Protein AF-A0A3B8UNB1-F1 (afdb_monomer)

Nearest PDB structures (foldseek):
  8blt-assembly1_A  TM=9.646E-01  e=4.617E-10  Ligilactobacillus salivarius
  5hke-assembly1_A  TM=9.482E-01  e=3.382E-10  Ligilactobacillus salivarius
  6a8q-assembly1_C  TM=9.470E-01  e=9.747E-10  Enterococcus faecalis T2
  8vrx-assembly1_B  TM=9.598E-01  e=1.416E-09  Arthrobacter citreus
  8blt-assembly1_B  TM=9.511E-01  e=1.104E-09  Ligilactobacillus salivarius

Radius of gyration: 13.01 Å; Cα contacts (8 Å, |Δi|>4): 163; chains: 1; bounding box: 34×30×30 Å

Solvent-accessible surface area (backbone atoms only — not comparable to full-atom values): 5590 Å² total; per-res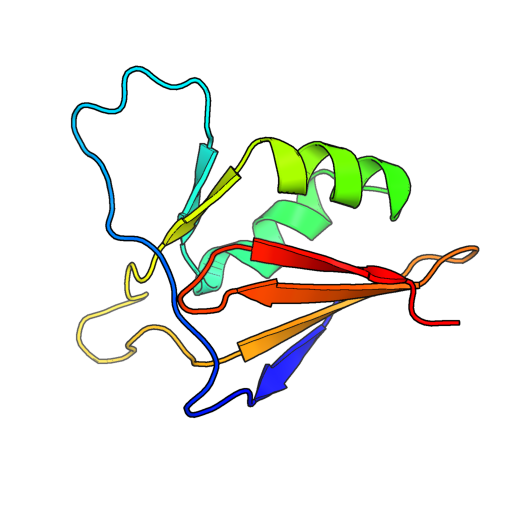idue (Å²): 108,51,76,44,86,28,76,95,53,41,36,58,42,76,87,67,91,85,59,90,62,92,55,45,79,36,36,57,84,45,46,64,62,58,48,66,74,76,35,91,43,50,68,52,43,54,60,52,58,78,42,45,42,54,19,54,54,46,88,41,97,92,41,65,53,78,44,40,32,34,44,41,56,52,98,87,49,37,33,37,40,41,34,29,90,92,43,79,45,80,41,83,51,133

Foldseek 3Di:
DDKDADPPFADFDADDPPDPAQAAEAELVCLVVVCVVPDPAPVVVVVNQVRYGYHQDAPDPVGGRGRTKDWDHDPPFIWTWGQGPVGIDIGTDD

pLDDT: mean 96.49, std 3.88, range [79.5, 98.81]

Sequence (94 aa):
MAGLNFVGNAAYEEVILDDESDAIQVAQFEFIPWILSQCSSVIEARTKLSQMRLTKTPFSKQLPAAQLHWIIADKDDCIVVESMKDGLHVYDNP

Mean predicted aligned error: 2.57 Å

Secondary structure (DSSP, 8-state):
-EEEE-TTT---BPP-TT--S-PEEEEGGGHHHHHHTT-SSHHHHHHHHTTEEEE---SBTTBPPP-EEEEEE-SS-EEEEEEETTEEEEEE--

Structure (mmCIF, N/CA/C/O backbone):
data_AF-A0A3B8UNB1-F1
#
_entry.id   AF-A0A3B8UNB1-F1
#
loop_
_atom_site.group_PDB
_atom_site.id
_atom_site.type_symbol
_at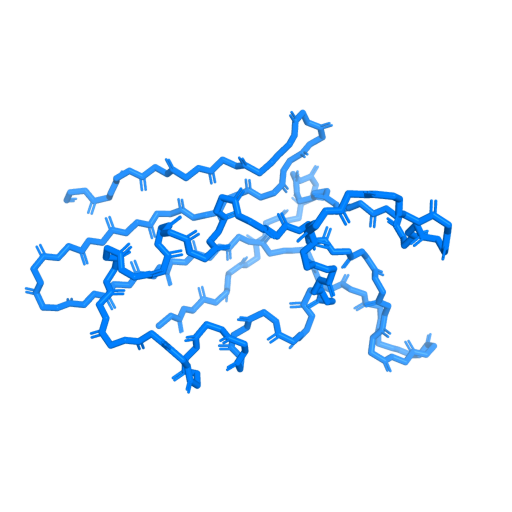om_site.label_atom_id
_atom_site.label_alt_id
_atom_site.label_comp_id
_atom_site.label_asym_id
_atom_site.label_entity_id
_atom_site.label_seq_id
_atom_site.pdbx_PDB_ins_code
_atom_site.Cartn_x
_atom_site.Cartn_y
_atom_site.Cartn_z
_atom_site.occupancy
_atom_site.B_iso_or_equiv
_atom_site.auth_seq_id
_atom_site.auth_comp_id
_atom_site.auth_asym_id
_atom_site.auth_atom_id
_atom_site.pdbx_PDB_model_num
ATOM 1 N N . MET A 1 1 ? -2.684 -3.226 9.446 1.00 96.31 1 MET A N 1
ATOM 2 C CA . MET A 1 1 ? -2.629 -3.319 7.970 1.00 96.31 1 MET A CA 1
ATOM 3 C C . MET A 1 1 ? -2.058 -4.667 7.566 1.00 96.31 1 MET A C 1
ATOM 5 O O . MET A 1 1 ? -1.109 -5.111 8.202 1.00 96.31 1 MET A O 1
ATOM 9 N N . ALA A 1 2 ? -2.611 -5.300 6.534 1.00 98.19 2 ALA A N 1
ATOM 10 C CA . ALA A 1 2 ? -2.118 -6.561 5.978 1.00 98.19 2 ALA A CA 1
ATOM 11 C C . ALA A 1 2 ? -2.221 -6.548 4.448 1.00 98.19 2 ALA A C 1
ATOM 13 O O . ALA A 1 2 ? -3.165 -5.974 3.913 1.00 98.19 2 ALA A O 1
ATOM 14 N N . GLY A 1 3 ? -1.256 -7.168 3.763 1.00 98.19 3 GLY A N 1
ATOM 15 C CA . GLY A 1 3 ? -1.293 -7.394 2.316 1.00 98.19 3 GLY A CA 1
ATOM 16 C C . GLY A 1 3 ? -1.654 -8.844 2.000 1.00 98.19 3 GLY A C 1
ATOM 17 O O . GLY A 1 3 ? -1.112 -9.754 2.628 1.00 98.19 3 GLY A O 1
ATOM 18 N N . LEU A 1 4 ? -2.563 -9.059 1.050 1.00 98.50 4 LEU A N 1
ATOM 19 C CA . LEU A 1 4 ? -3.031 -10.383 0.630 1.00 98.50 4 LEU A CA 1
ATOM 20 C C . LEU A 1 4 ? -2.875 -10.539 -0.885 1.00 98.50 4 LEU A C 1
ATOM 22 O O . LEU A 1 4 ? -2.910 -9.550 -1.615 1.00 98.50 4 LEU A O 1
ATOM 26 N N . ASN A 1 5 ? -2.697 -11.776 -1.356 1.00 98.31 5 ASN A N 1
ATOM 27 C CA . ASN A 1 5 ? -2.510 -12.068 -2.779 1.00 98.31 5 ASN A CA 1
ATOM 28 C C . ASN A 1 5 ? -3.664 -11.527 -3.632 1.00 98.31 5 ASN A C 1
ATOM 30 O O . ASN A 1 5 ? -4.820 -11.877 -3.416 1.00 98.31 5 ASN A O 1
ATOM 34 N N . PHE A 1 6 ? -3.312 -10.765 -4.666 1.00 98.25 6 PHE A N 1
ATOM 35 C CA . PHE A 1 6 ? -4.242 -10.170 -5.626 1.00 98.25 6 PHE A CA 1
ATOM 36 C C . PHE A 1 6 ? -3.726 -10.323 -7.066 1.00 98.25 6 PHE A C 1
ATOM 38 O O . PHE A 1 6 ? -3.652 -9.387 -7.865 1.00 98.25 6 PHE A O 1
ATOM 45 N N . VAL A 1 7 ? -3.289 -11.545 -7.371 1.00 97.50 7 VAL A N 1
ATOM 46 C CA . VAL A 1 7 ? -2.614 -11.906 -8.621 1.00 97.50 7 VAL A CA 1
ATOM 47 C C . VAL A 1 7 ? -3.542 -11.717 -9.824 1.00 97.50 7 VAL A C 1
ATOM 49 O O . VAL A 1 7 ? -4.678 -12.178 -9.819 1.00 97.50 7 VAL A O 1
ATOM 52 N N . GLY A 1 8 ? -3.040 -11.064 -10.871 1.00 96.75 8 GLY A N 1
ATOM 53 C CA . GLY A 1 8 ? -3.758 -10.757 -12.110 1.00 96.75 8 GLY A CA 1
ATOM 54 C C . GLY A 1 8 ? -4.526 -9.435 -12.077 1.00 96.75 8 GLY A C 1
ATOM 55 O O . GLY A 1 8 ? -4.765 -8.859 -13.139 1.00 96.75 8 GLY A O 1
ATOM 56 N N . ASN A 1 9 ? -4.848 -8.934 -10.883 1.00 98.06 9 ASN A N 1
ATOM 57 C CA . ASN A 1 9 ? -5.612 -7.702 -10.697 1.00 98.06 9 ASN A CA 1
ATOM 58 C C . ASN A 1 9 ? -4.720 -6.528 -10.278 1.00 98.06 9 ASN A C 1
ATOM 60 O O . ASN A 1 9 ? -4.938 -5.407 -10.736 1.00 98.06 9 ASN A O 1
ATOM 64 N N . ALA A 1 10 ? -3.701 -6.793 -9.452 1.00 98.38 10 ALA A N 1
ATOM 65 C CA . ALA A 1 10 ? -2.782 -5.768 -8.984 1.00 98.38 10 ALA A CA 1
ATOM 66 C C . ALA A 1 10 ? -1.999 -5.136 -10.149 1.00 98.38 10 ALA A C 1
ATOM 68 O O . ALA A 1 10 ? -1.315 -5.829 -10.909 1.00 98.38 10 ALA A O 1
ATOM 69 N N . ALA A 1 11 ? -2.059 -3.813 -10.257 1.00 98.38 11 ALA A N 1
ATOM 70 C CA . ALA A 1 11 ? -1.243 -3.020 -11.163 1.00 98.38 11 ALA A CA 1
ATOM 71 C C . ALA A 1 11 ? -0.711 -1.792 -10.424 1.00 98.38 11 ALA A C 1
ATOM 73 O O . ALA A 1 11 ? -1.446 -1.141 -9.687 1.00 98.38 11 ALA A O 1
ATOM 74 N N . TYR A 1 12 ? 0.568 -1.488 -10.627 1.00 98.12 12 TYR A N 1
ATOM 75 C CA . TYR A 1 12 ? 1.248 -0.359 -9.997 1.00 98.12 12 TYR A CA 1
ATOM 76 C C . TYR A 1 12 ? 1.888 0.522 -11.062 1.00 98.12 12 TYR A C 1
ATOM 78 O O . TYR A 1 12 ? 2.214 0.057 -12.161 1.00 98.12 12 TYR A O 1
ATOM 86 N N . GLU A 1 13 ? 2.091 1.781 -10.712 1.00 97.06 13 GLU A N 1
ATOM 87 C CA . GLU A 1 13 ? 2.645 2.792 -11.598 1.00 97.06 13 GLU A CA 1
ATOM 88 C C . GLU A 1 13 ? 4.155 2.602 -11.816 1.00 97.06 13 GLU A C 1
ATOM 90 O O . GLU A 1 13 ? 4.853 1.937 -11.042 1.00 97.06 13 GLU A O 1
ATOM 95 N N . GLU A 1 14 ? 4.663 3.176 -12.906 1.00 96.31 14 GLU A N 1
ATOM 96 C CA . GLU A 1 14 ? 6.102 3.372 -13.093 1.00 96.31 14 GLU A CA 1
ATOM 97 C C . GLU A 1 14 ? 6.595 4.519 -12.212 1.00 96.31 14 GLU A C 1
ATOM 99 O O . GLU A 1 14 ? 5.829 5.417 -11.868 1.00 96.31 14 GLU A O 1
ATOM 104 N N . VAL A 1 15 ? 7.889 4.515 -11.892 1.00 95.25 15 VAL A N 1
ATOM 105 C CA . VAL A 1 15 ? 8.515 5.682 -11.264 1.00 95.25 15 VAL A CA 1
ATOM 106 C C . VAL A 1 15 ? 8.604 6.818 -12.282 1.00 95.25 15 VAL A C 1
ATOM 108 O O . VAL A 1 15 ? 9.106 6.625 -13.391 1.00 95.25 15 VAL A O 1
ATOM 111 N N . ILE A 1 16 ? 8.157 8.007 -11.891 1.00 94.12 16 ILE A N 1
ATOM 112 C CA . ILE A 1 16 ? 8.258 9.241 -12.671 1.00 94.12 16 ILE A CA 1
ATOM 113 C C . ILE A 1 16 ? 9.445 10.038 -12.117 1.00 94.12 16 ILE A C 1
ATOM 115 O O . ILE A 1 16 ? 9.415 10.480 -10.973 1.00 94.12 16 ILE A O 1
ATOM 119 N N . LEU A 1 17 ? 10.521 10.175 -12.898 1.00 88.38 17 LEU A N 1
ATOM 120 C CA . LEU A 1 17 ? 11.754 10.843 -12.445 1.00 88.38 17 LEU A CA 1
ATOM 121 C C . LEU A 1 17 ? 11.638 12.373 -12.442 1.00 88.38 17 LEU A C 1
ATOM 123 O O . LEU A 1 17 ? 12.201 13.022 -11.567 1.00 88.38 17 LEU A O 1
ATOM 127 N N . ASP A 1 18 ? 10.873 12.914 -13.387 1.00 86.69 18 ASP A N 1
ATOM 128 C CA . ASP A 1 18 ? 10.611 14.347 -13.545 1.00 86.69 18 ASP A CA 1
ATOM 129 C C . ASP A 1 18 ? 9.159 14.656 -13.141 1.00 86.69 18 ASP A C 1
ATOM 131 O O . ASP A 1 1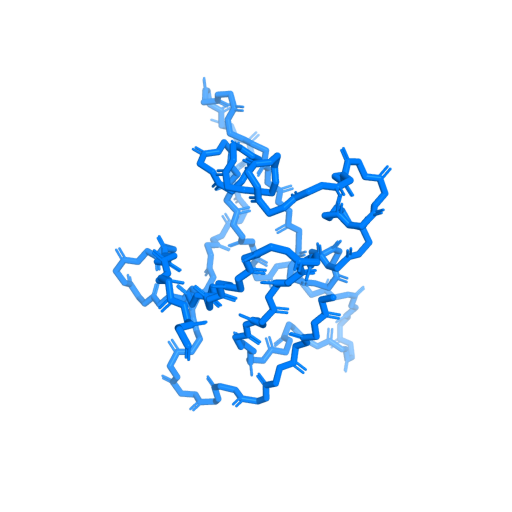8 ? 8.393 15.256 -13.894 1.00 86.69 18 ASP A O 1
ATOM 135 N N . ASP A 1 19 ? 8.739 14.137 -11.984 1.00 79.50 19 ASP A N 1
ATOM 136 C CA . ASP A 1 19 ? 7.384 14.347 -11.476 1.00 79.50 19 ASP A CA 1
ATOM 137 C C . ASP A 1 19 ? 7.252 15.777 -10.938 1.00 79.50 19 ASP A C 1
ATOM 139 O O . ASP A 1 19 ? 7.821 16.118 -9.903 1.00 79.50 19 ASP A O 1
ATOM 143 N N . GLU A 1 20 ? 6.510 16.624 -11.653 1.00 82.44 20 GLU A N 1
ATOM 144 C CA . GLU A 1 20 ? 6.151 17.968 -11.182 1.00 82.44 20 GLU A CA 1
ATOM 145 C C . GLU A 1 20 ? 4.979 17.945 -10.184 1.00 82.44 20 GLU A C 1
ATOM 147 O O . GLU A 1 20 ? 4.592 18.993 -9.666 1.00 82.44 20 GLU A O 1
ATOM 152 N N . SER A 1 21 ? 4.381 16.775 -9.921 1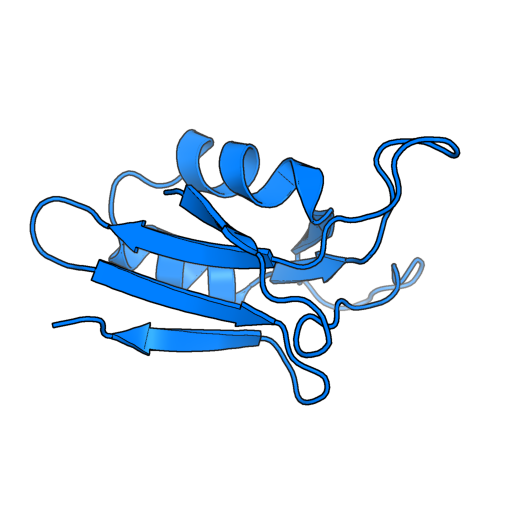.00 85.50 21 SER A N 1
ATOM 153 C CA . SER A 1 21 ? 3.327 16.637 -8.921 1.00 85.50 21 SER A CA 1
ATOM 154 C C . SER A 1 21 ? 3.893 16.477 -7.510 1.00 85.50 21 SER A C 1
ATOM 156 O O . SER A 1 21 ? 4.932 15.860 -7.297 1.00 85.50 21 SER A O 1
ATOM 158 N N . ASP A 1 22 ? 3.147 16.960 -6.516 1.00 85.38 22 ASP A N 1
ATOM 159 C CA . ASP A 1 22 ? 3.458 16.751 -5.094 1.00 85.38 22 ASP A CA 1
ATOM 160 C C . ASP A 1 22 ? 3.162 15.308 -4.620 1.00 85.38 22 ASP A C 1
ATOM 162 O O . ASP A 1 22 ? 3.118 15.036 -3.416 1.00 85.38 22 ASP A O 1
ATOM 166 N N . ALA A 1 23 ? 2.899 14.372 -5.542 1.00 90.88 23 ALA A N 1
ATOM 167 C CA . ALA A 1 23 ? 2.532 13.008 -5.197 1.00 90.88 23 ALA A CA 1
ATOM 168 C C . ALA A 1 23 ? 3.751 12.214 -4.712 1.00 90.88 23 ALA A C 1
ATOM 170 O O . ALA A 1 23 ? 4.775 12.095 -5.383 1.00 90.88 23 ALA A O 1
ATOM 171 N N . ILE A 1 24 ? 3.621 11.596 -3.542 1.00 95.50 24 ILE A N 1
ATOM 172 C CA . ILE A 1 24 ? 4.680 10.770 -2.969 1.00 95.50 24 ILE A CA 1
ATOM 173 C C . ILE A 1 24 ? 4.694 9.416 -3.684 1.00 95.50 24 ILE A C 1
ATOM 175 O O . ILE A 1 24 ? 3.719 8.669 -3.643 1.00 95.50 24 ILE A O 1
ATOM 179 N N . GLN A 1 25 ? 5.811 9.064 -4.312 1.00 96.88 25 GLN A N 1
ATOM 180 C CA . GLN A 1 25 ? 5.986 7.760 -4.948 1.00 96.88 25 GLN A CA 1
ATOM 181 C C . GLN A 1 25 ? 6.475 6.736 -3.918 1.00 96.88 25 GLN A C 1
ATOM 183 O O . GLN A 1 25 ? 7.563 6.876 -3.365 1.00 96.88 25 GLN A O 1
ATOM 188 N N . VAL A 1 26 ? 5.667 5.709 -3.653 1.00 98.06 26 VAL A N 1
ATOM 189 C CA . VAL A 1 26 ? 5.941 4.675 -2.642 1.00 98.06 26 VAL A CA 1
ATOM 190 C C . VAL A 1 26 ? 6.108 3.335 -3.345 1.00 98.06 26 VAL A C 1
ATOM 192 O O . VAL A 1 26 ? 5.246 2.942 -4.134 1.00 98.06 26 VAL A O 1
ATOM 195 N N . ALA A 1 27 ? 7.201 2.609 -3.101 1.00 98.25 27 ALA A N 1
ATOM 196 C CA . ALA A 1 27 ? 7.332 1.265 -3.654 1.00 98.25 27 ALA A CA 1
ATOM 197 C C . ALA A 1 27 ? 6.343 0.307 -2.977 1.00 98.25 27 ALA A C 1
ATOM 199 O O . ALA A 1 27 ? 6.095 0.391 -1.774 1.00 98.25 27 ALA A O 1
ATOM 200 N N . GLN A 1 28 ? 5.817 -0.664 -3.728 1.00 97.94 28 GLN A N 1
ATOM 201 C CA . GLN A 1 28 ? 4.870 -1.651 -3.199 1.00 97.94 28 GLN A CA 1
ATOM 202 C C . GLN A 1 28 ? 5.337 -2.296 -1.879 1.00 97.94 28 GLN A C 1
ATOM 204 O O . GLN A 1 28 ? 4.529 -2.484 -0.966 1.00 97.94 28 GLN A O 1
ATOM 209 N N . PHE A 1 29 ? 6.629 -2.623 -1.759 1.00 98.06 29 PHE A N 1
ATOM 210 C CA . PHE A 1 29 ? 7.190 -3.260 -0.562 1.00 98.06 29 PHE A CA 1
ATOM 211 C C . PHE A 1 29 ? 7.343 -2.304 0.635 1.00 98.06 29 PHE A C 1
ATOM 213 O O . PHE A 1 29 ? 7.410 -2.761 1.775 1.00 98.06 29 PHE A O 1
ATOM 220 N N . GLU A 1 30 ? 7.375 -0.992 0.399 1.00 98.44 30 GLU A N 1
ATOM 221 C CA . GLU A 1 30 ? 7.474 0.046 1.435 1.00 98.44 30 GLU A CA 1
ATOM 222 C C . GLU A 1 30 ? 6.106 0.431 1.990 1.00 98.44 30 GLU A C 1
ATOM 224 O O . GLU A 1 30 ? 6.026 1.051 3.045 1.00 98.44 30 GLU A O 1
ATOM 229 N N . PHE A 1 31 ? 5.025 0.049 1.309 1.00 98.44 31 PHE A N 1
ATOM 230 C CA . PHE A 1 31 ? 3.689 0.561 1.584 1.00 98.44 31 PHE A CA 1
ATOM 231 C C . PHE A 1 31 ? 3.205 0.299 3.019 1.00 98.44 31 PHE A C 1
ATOM 233 O O . PHE A 1 31 ? 2.661 1.197 3.660 1.00 98.44 31 PHE A O 1
ATOM 240 N N . ILE A 1 32 ? 3.457 -0.900 3.561 1.00 98.50 32 ILE A N 1
ATOM 241 C CA . ILE A 1 32 ? 3.098 -1.223 4.952 1.00 98.50 32 ILE A CA 1
ATOM 242 C C . ILE A 1 32 ? 3.900 -0.362 5.945 1.00 98.50 32 ILE A C 1
ATOM 244 O O . ILE A 1 32 ? 3.264 0.325 6.748 1.00 98.50 32 ILE A O 1
ATOM 248 N N . PRO A 1 33 ? 5.252 -0.353 5.918 1.00 98.31 33 PRO A N 1
ATOM 249 C CA . PRO A 1 33 ? 6.038 0.554 6.752 1.00 98.31 33 PRO A CA 1
ATOM 250 C C . PRO A 1 33 ? 5.623 2.018 6.611 1.00 98.31 33 PRO A C 1
ATOM 252 O O . PRO A 1 33 ? 5.483 2.698 7.621 1.00 98.31 33 PRO A O 1
ATOM 255 N N . TRP A 1 34 ? 5.379 2.476 5.381 1.00 98.38 34 TRP A N 1
ATOM 256 C CA . TRP A 1 34 ? 5.025 3.856 5.085 1.00 98.38 34 TRP A CA 1
ATOM 257 C C . TRP A 1 34 ? 3.715 4.254 5.763 1.00 98.38 34 TRP A C 1
ATOM 259 O O . TRP A 1 34 ? 3.693 5.262 6.457 1.00 98.38 34 TRP A O 1
ATOM 269 N N . ILE A 1 35 ? 2.643 3.464 5.651 1.00 98.44 35 ILE A N 1
ATOM 270 C CA . ILE A 1 35 ? 1.384 3.767 6.351 1.00 98.44 35 ILE A CA 1
ATOM 271 C C . ILE A 1 35 ? 1.567 3.671 7.873 1.00 98.44 35 ILE A C 1
ATOM 273 O O . ILE A 1 35 ? 1.236 4.606 8.602 1.00 98.44 35 ILE A O 1
ATOM 277 N N . LEU A 1 36 ? 2.112 2.556 8.371 1.00 98.44 36 LEU A N 1
ATOM 278 C CA . LEU A 1 36 ? 2.129 2.266 9.809 1.00 98.44 36 LEU A CA 1
ATOM 279 C C . LEU A 1 36 ? 3.087 3.152 10.617 1.00 98.44 36 LEU A C 1
ATOM 281 O O . LEU A 1 36 ? 2.928 3.246 11.831 1.00 98.44 36 LEU A O 1
ATOM 285 N N . SER A 1 37 ? 4.066 3.805 9.986 1.00 98.25 37 SER A N 1
ATOM 286 C CA . SER A 1 37 ? 4.981 4.714 10.685 1.00 98.25 37 SER A CA 1
ATOM 287 C C . SER A 1 37 ? 4.427 6.125 10.888 1.00 98.25 37 SER A C 1
ATOM 289 O O . SER A 1 37 ? 5.029 6.894 11.633 1.00 98.25 37 SER A O 1
ATOM 291 N N . GLN A 1 38 ? 3.349 6.505 10.192 1.00 97.56 38 GLN A N 1
ATOM 292 C CA . GLN A 1 38 ? 2.875 7.898 10.157 1.00 97.56 38 GLN A CA 1
ATOM 293 C C . GLN A 1 38 ? 1.361 8.071 10.328 1.00 97.56 38 GLN A C 1
ATOM 295 O O . GLN A 1 38 ? 0.899 9.207 10.400 1.00 97.56 38 GLN A O 1
ATOM 300 N N . CYS A 1 39 ? 0.600 6.977 10.379 1.00 98.19 39 CYS A N 1
ATOM 301 C CA . CYS A 1 39 ? -0.844 7.003 10.579 1.00 98.19 39 CYS A CA 1
ATOM 302 C C . CYS A 1 39 ? -1.215 6.274 11.872 1.00 98.19 39 CYS A C 1
ATOM 304 O O . CYS A 1 39 ? -0.809 5.136 12.106 1.00 98.19 39 CYS A O 1
ATOM 306 N N . SER A 1 40 ? -2.031 6.931 12.685 1.00 97.88 40 SER A N 1
ATOM 307 C CA . SER A 1 40 ? -2.645 6.411 13.906 1.00 97.88 40 SER A CA 1
ATOM 308 C C . SER A 1 40 ? -4.119 6.029 13.723 1.00 97.88 40 SER A C 1
ATOM 310 O O . SER A 1 40 ? -4.680 5.357 14.587 1.00 97.88 40 SER A O 1
ATOM 312 N N . SER A 1 41 ? -4.731 6.422 12.598 1.00 98.56 41 SER A N 1
ATOM 313 C CA . SER A 1 41 ? -6.120 6.112 12.236 1.00 98.56 41 SER A CA 1
ATOM 314 C C . SER A 1 41 ? -6.293 5.823 10.740 1.00 98.56 41 SER A C 1
ATOM 316 O O . SER A 1 41 ? -5.460 6.193 9.905 1.00 98.56 41 SER A O 1
ATOM 318 N N . VAL A 1 42 ? -7.416 5.199 10.384 1.00 98.50 42 VAL A N 1
ATOM 319 C CA . VAL A 1 42 ? -7.858 4.962 9.004 1.00 98.50 42 VAL A CA 1
ATOM 320 C C . VAL A 1 42 ? -8.127 6.278 8.274 1.00 98.50 42 VAL A C 1
ATOM 322 O O . VAL A 1 42 ? -7.829 6.387 7.085 1.00 98.50 42 VAL A O 1
ATOM 325 N N . ILE A 1 43 ? -8.610 7.311 8.969 1.00 98.25 43 ILE A N 1
ATOM 326 C CA . ILE A 1 43 ? -8.821 8.651 8.397 1.00 98.25 43 ILE A CA 1
ATOM 327 C C . ILE A 1 43 ? -7.488 9.272 7.941 1.00 98.25 43 ILE A C 1
ATOM 329 O O . ILE A 1 43 ? -7.384 9.806 6.831 1.00 98.25 43 ILE A O 1
ATOM 333 N N . GLU A 1 44 ? -6.442 9.165 8.764 1.00 98.50 44 GLU A N 1
ATOM 334 C CA . GLU A 1 44 ? -5.095 9.617 8.396 1.00 98.50 44 GLU A CA 1
ATOM 335 C C . GLU A 1 44 ? -4.531 8.799 7.229 1.00 98.50 44 GLU A C 1
ATOM 337 O O . GLU A 1 44 ? -3.972 9.374 6.292 1.00 98.50 44 GLU A O 1
ATOM 342 N N . ALA A 1 45 ? -4.740 7.477 7.235 1.00 98.38 45 ALA A N 1
ATOM 343 C CA . ALA A 1 45 ? -4.348 6.618 6.122 1.00 98.38 45 ALA A CA 1
ATOM 344 C C . ALA A 1 45 ? -5.037 7.045 4.815 1.00 98.38 45 ALA A C 1
ATOM 346 O O . ALA A 1 45 ? -4.357 7.219 3.809 1.00 98.38 45 ALA A O 1
ATOM 347 N N . ARG A 1 46 ? -6.352 7.316 4.821 1.00 98.12 46 ARG A N 1
ATOM 348 C CA . ARG A 1 46 ? -7.094 7.825 3.648 1.00 98.12 46 ARG A CA 1
ATOM 349 C C . ARG A 1 46 ? -6.499 9.120 3.098 1.00 98.12 46 ARG A C 1
ATOM 351 O O . ARG A 1 46 ? -6.357 9.260 1.886 1.00 98.12 46 ARG A O 1
ATOM 358 N N . THR A 1 47 ? -6.124 10.040 3.984 1.00 97.38 47 THR A N 1
ATOM 359 C CA . THR A 1 47 ? -5.495 11.312 3.595 1.00 97.38 47 THR A CA 1
ATOM 360 C C . THR A 1 47 ? -4.137 11.086 2.936 1.00 97.38 47 THR A C 1
ATOM 362 O O . THR A 1 47 ? -3.819 11.724 1.940 1.00 97.38 47 THR A O 1
ATOM 365 N N . LYS A 1 48 ? -3.335 10.151 3.454 1.00 97.00 48 LYS A N 1
ATOM 366 C CA . LYS A 1 48 ? -2.043 9.801 2.855 1.00 97.00 48 LYS A CA 1
ATOM 367 C C . LYS A 1 48 ? -2.202 9.105 1.506 1.00 97.00 48 LYS A C 1
ATOM 369 O O . LYS A 1 48 ? -1.471 9.429 0.576 1.00 97.00 48 LYS A O 1
ATOM 374 N N . LEU A 1 49 ? -3.174 8.200 1.384 1.00 97.69 49 LEU A N 1
ATOM 375 C CA . LEU A 1 49 ? -3.458 7.461 0.150 1.00 97.69 49 LEU A CA 1
ATOM 376 C C . LEU A 1 49 ? -3.831 8.379 -1.021 1.00 97.69 49 LEU A C 1
ATOM 378 O O . LEU A 1 49 ? -3.448 8.088 -2.148 1.00 97.69 49 LEU A O 1
ATOM 382 N N . SER A 1 50 ? -4.520 9.500 -0.778 1.00 95.75 50 SER A N 1
ATOM 383 C CA . SER A 1 50 ? -4.883 10.452 -1.842 1.00 95.75 50 SER A CA 1
ATOM 384 C C . SER A 1 50 ? -3.713 11.299 -2.357 1.00 95.75 50 SER A C 1
ATOM 386 O O . SER A 1 50 ? -3.858 11.988 -3.364 1.00 95.75 50 SER A O 1
ATOM 388 N N . 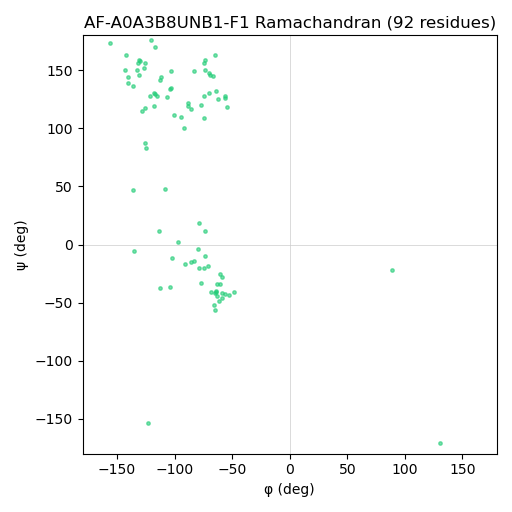GLN A 1 51 ? -2.561 11.251 -1.683 1.00 94.19 51 GLN A N 1
ATOM 389 C CA . GLN A 1 51 ? -1.366 12.044 -1.987 1.00 94.19 51 GLN A CA 1
ATOM 390 C C . GLN A 1 51 ? -0.192 11.184 -2.469 1.00 94.19 51 GLN A C 1
ATOM 392 O O . GLN A 1 51 ? 0.938 1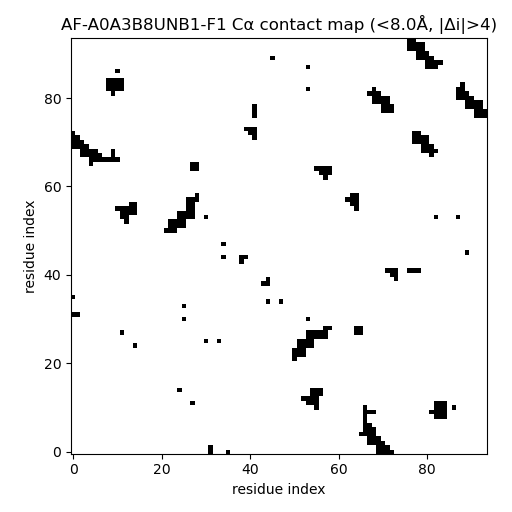1.667 -2.521 1.00 94.19 51 GLN A O 1
ATOM 397 N N . MET A 1 52 ? -0.418 9.906 -2.779 1.00 95.75 52 MET A N 1
ATOM 398 C CA . MET A 1 52 ? 0.652 8.988 -3.163 1.00 95.75 52 MET A CA 1
ATOM 399 C C . MET A 1 52 ? 0.360 8.225 -4.453 1.00 95.75 52 MET A C 1
ATOM 401 O O . MET A 1 52 ? -0.789 8.028 -4.837 1.00 95.75 52 MET A O 1
ATOM 405 N N . ARG A 1 53 ? 1.433 7.742 -5.081 1.00 96.56 53 ARG A N 1
ATOM 406 C CA . ARG A 1 53 ? 1.420 6.795 -6.199 1.00 96.56 53 ARG A CA 1
ATOM 407 C C . ARG A 1 53 ? 2.109 5.512 -5.767 1.00 96.56 53 ARG A C 1
ATOM 409 O O . ARG A 1 53 ? 3.220 5.552 -5.231 1.00 96.56 53 ARG A O 1
ATOM 416 N N . LEU A 1 54 ? 1.463 4.370 -5.987 1.00 98.12 54 LEU A N 1
ATOM 417 C CA . LEU A 1 54 ? 2.051 3.073 -5.664 1.00 98.12 54 LEU A CA 1
ATOM 418 C C . LEU A 1 54 ? 2.856 2.591 -6.868 1.00 98.12 54 LEU A C 1
ATOM 420 O O . LEU A 1 54 ? 2.291 2.396 -7.941 1.00 98.12 54 LEU A O 1
ATOM 424 N N . THR A 1 55 ? 4.162 2.394 -6.701 1.00 98.06 55 THR A N 1
ATOM 425 C CA . THR A 1 55 ? 5.062 2.051 -7.811 1.00 98.06 55 THR A CA 1
ATOM 426 C C . THR A 1 55 ? 5.434 0.571 -7.818 1.00 98.06 55 THR A C 1
ATOM 428 O O . THR A 1 55 ? 5.565 -0.070 -6.769 1.00 98.06 55 THR A O 1
ATOM 431 N N . LYS A 1 56 ? 5.676 0.015 -9.013 1.00 97.44 56 LYS A N 1
ATOM 432 C CA . LYS A 1 56 ? 6.152 -1.374 -9.191 1.00 97.44 56 LYS A CA 1
ATOM 433 C C . LYS A 1 56 ? 7.652 -1.555 -8.944 1.00 97.44 56 LYS A C 1
ATOM 435 O O . LYS A 1 56 ? 8.227 -2.551 -9.391 1.00 97.44 56 LYS A O 1
ATOM 440 N N . THR A 1 57 ? 8.291 -0.608 -8.260 1.00 97.06 57 THR A N 1
ATOM 441 C CA . THR A 1 57 ? 9.710 -0.681 -7.906 1.00 97.06 57 THR A CA 1
ATOM 442 C C . THR A 1 57 ? 9.982 -1.988 -7.152 1.00 97.06 57 THR A C 1
ATOM 444 O O . THR A 1 57 ? 9.387 -2.219 -6.095 1.00 97.06 57 THR A O 1
ATOM 447 N N . PRO A 1 58 ? 10.834 -2.882 -7.686 1.00 96.88 58 PRO A N 1
ATOM 448 C CA . PRO A 1 58 ? 11.129 -4.145 -7.028 1.00 96.88 58 PRO A CA 1
ATOM 449 C C . PRO A 1 58 ? 12.032 -3.909 -5.814 1.00 96.88 58 PRO A C 1
ATOM 451 O O . PRO A 1 58 ? 12.880 -3.018 -5.834 1.00 96.88 58 PRO A O 1
ATOM 454 N N . PHE A 1 59 ? 11.914 -4.751 -4.786 1.00 96.88 59 PHE A N 1
ATOM 455 C CA . PHE A 1 59 ? 12.838 -4.708 -3.646 1.00 96.88 59 PHE A CA 1
ATOM 456 C C . PHE A 1 59 ? 14.267 -5.053 -4.086 1.00 96.88 59 PHE A C 1
ATOM 458 O O . PHE A 1 59 ? 15.245 -4.445 -3.656 1.00 96.88 59 PHE A O 1
ATOM 465 N N . SER A 1 60 ? 14.392 -6.041 -4.973 1.00 97.00 60 SER A N 1
ATOM 466 C CA . SER A 1 60 ? 15.653 -6.409 -5.610 1.00 97.00 60 SER A CA 1
ATOM 467 C C . SER A 1 60 ? 15.396 -7.117 -6.938 1.00 97.00 60 SER A C 1
ATOM 469 O O . SER A 1 60 ? 14.268 -7.479 -7.265 1.00 97.00 60 SER A O 1
ATOM 471 N N . LYS A 1 61 ? 16.457 -7.392 -7.705 1.00 94.25 61 LYS A N 1
ATOM 472 C CA . LYS A 1 61 ? 16.345 -8.155 -8.961 1.00 94.25 61 LYS A CA 1
ATOM 473 C C . LYS A 1 61 ? 15.759 -9.560 -8.761 1.00 94.25 61 LYS A C 1
ATOM 475 O O . LYS A 1 61 ? 15.170 -10.102 -9.687 1.00 94.25 61 LYS A O 1
ATOM 480 N N . GLN A 1 62 ? 15.945 -10.153 -7.582 1.00 97.12 62 GLN A N 1
ATOM 481 C CA . GLN A 1 62 ? 15.450 -11.488 -7.235 1.00 97.12 62 GLN A CA 1
ATOM 482 C C . GLN A 1 62 ? 14.054 -11.458 -6.597 1.00 97.12 62 GLN A C 1
ATOM 484 O O . GLN A 1 62 ? 13.403 -12.497 -6.528 1.00 97.12 62 GLN A O 1
ATOM 489 N N . LEU A 1 63 ? 13.605 -10.292 -6.125 1.00 95.69 63 LEU A N 1
ATOM 490 C CA . LEU A 1 63 ? 12.344 -10.101 -5.413 1.00 95.69 63 LEU A CA 1
ATOM 491 C C . LEU A 1 63 ? 11.521 -9.012 -6.122 1.00 95.69 63 LEU A C 1
ATOM 493 O O . LEU A 1 63 ? 11.585 -7.839 -5.731 1.00 95.69 63 LEU A O 1
ATOM 497 N N . PRO A 1 64 ? 10.787 -9.377 -7.194 1.00 95.56 64 PRO A N 1
ATO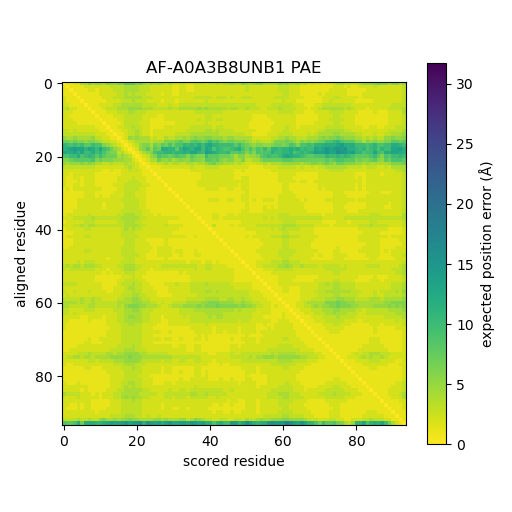M 498 C CA . PRO A 1 64 ? 9.910 -8.446 -7.895 1.00 95.56 64 PRO A CA 1
ATOM 499 C C . PRO A 1 64 ? 8.760 -7.981 -6.992 1.00 95.56 64 PRO A C 1
ATOM 501 O O . PRO A 1 64 ? 8.460 -8.617 -5.981 1.00 95.56 64 PRO A O 1
ATOM 504 N N . ALA A 1 65 ? 8.097 -6.886 -7.375 1.00 97.19 65 ALA A N 1
ATOM 505 C CA . ALA A 1 65 ? 6.919 -6.396 -6.663 1.00 97.19 65 ALA A CA 1
ATOM 506 C C . ALA A 1 65 ? 5.845 -7.496 -6.576 1.00 97.19 65 ALA A C 1
ATOM 508 O O . ALA A 1 65 ? 5.445 -8.081 -7.588 1.00 97.19 65 ALA A O 1
ATOM 509 N N . ALA A 1 66 ? 5.393 -7.785 -5.357 1.00 97.25 66 ALA A N 1
ATOM 510 C CA . ALA A 1 66 ? 4.334 -8.749 -5.115 1.00 97.25 66 ALA A CA 1
ATOM 511 C C . ALA A 1 66 ? 3.000 -8.184 -5.612 1.00 97.25 66 ALA A C 1
ATOM 513 O O . ALA A 1 66 ? 2.771 -6.978 -5.558 1.00 97.25 66 ALA A O 1
ATOM 514 N N . GLN A 1 67 ? 2.102 -9.046 -6.081 1.00 98.00 67 GLN A N 1
ATOM 515 C CA . GLN A 1 67 ? 0.767 -8.647 -6.529 1.00 98.00 67 GLN A CA 1
ATOM 516 C C . GLN A 1 67 ? -0.205 -8.756 -5.360 1.00 98.00 67 GLN A C 1
ATOM 518 O O . GLN A 1 67 ? -0.630 -9.861 -5.019 1.00 98.00 67 GLN A O 1
ATOM 523 N N . LEU A 1 68 ? -0.507 -7.624 -4.728 1.00 98.69 68 LEU A N 1
ATOM 524 C CA . LEU A 1 68 ? -1.257 -7.559 -3.484 1.00 98.69 68 LEU A CA 1
ATOM 525 C C . LEU A 1 68 ? -2.381 -6.524 -3.561 1.00 98.69 68 LEU A C 1
ATOM 527 O O . LEU A 1 68 ? -2.312 -5.557 -4.317 1.00 98.69 68 LEU A O 1
ATOM 531 N N . HIS A 1 69 ? -3.382 -6.738 -2.718 1.00 98.69 69 HIS A N 1
ATOM 532 C CA . HIS A 1 69 ? -4.253 -5.691 -2.198 1.00 98.69 69 HIS A CA 1
ATOM 533 C C . HIS A 1 69 ? -4.088 -5.619 -0.679 1.00 98.69 69 HIS A C 1
ATOM 535 O O . HIS A 1 69 ? -3.447 -6.495 -0.081 1.00 98.69 69 HIS A O 1
ATOM 541 N N . TRP A 1 70 ? -4.641 -4.590 -0.044 1.00 98.81 70 TRP A N 1
ATOM 542 C CA . TRP A 1 70 ? -4.432 -4.371 1.384 1.00 98.81 70 TRP A CA 1
ATOM 543 C C . TRP A 1 70 ? -5.721 -4.127 2.138 1.00 98.81 70 TRP A C 1
ATOM 545 O O . TRP A 1 70 ? -6.625 -3.457 1.655 1.00 98.81 70 TRP A O 1
ATOM 555 N N . ILE A 1 71 ? -5.742 -4.616 3.373 1.00 98.69 71 ILE A N 1
ATOM 556 C CA . ILE A 1 71 ? -6.731 -4.247 4.380 1.00 98.69 71 ILE A CA 1
ATOM 557 C C . ILE A 1 71 ? -6.038 -3.344 5.402 1.00 98.69 71 ILE A C 1
ATOM 559 O O . ILE A 1 71 ? -4.990 -3.705 5.959 1.00 98.69 71 ILE A O 1
ATOM 563 N N . ILE A 1 72 ? -6.613 -2.170 5.656 1.00 98.62 72 ILE A N 1
ATOM 564 C CA . ILE A 1 72 ? -6.162 -1.203 6.666 1.00 98.62 72 ILE A CA 1
ATOM 565 C C . ILE A 1 72 ? -7.327 -0.979 7.628 1.00 98.62 72 ILE A C 1
ATOM 567 O O . ILE A 1 72 ? -8.430 -0.690 7.189 1.00 98.62 72 ILE A O 1
ATOM 571 N N . ALA A 1 73 ? -7.091 -1.130 8.926 1.00 98.62 73 ALA A N 1
ATOM 572 C CA . ALA A 1 73 ? -8.127 -1.005 9.943 1.00 98.62 73 ALA A CA 1
ATOM 573 C C . ALA A 1 73 ? -7.560 -0.348 11.199 1.00 98.62 73 ALA A C 1
ATOM 575 O O . ALA A 1 73 ? -6.372 -0.526 11.504 1.00 98.62 73 ALA A O 1
ATOM 576 N N . ASP A 1 74 ? -8.421 0.361 11.917 1.00 98.25 74 ASP A N 1
ATOM 577 C CA . ASP A 1 74 ? -8.208 0.800 13.290 1.00 98.25 74 ASP A CA 1
ATOM 578 C C . ASP A 1 74 ? -9.349 0.274 14.184 1.00 98.25 74 ASP A C 1
ATOM 580 O O . ASP A 1 74 ? -9.885 -0.805 13.930 1.00 98.25 74 ASP A O 1
ATOM 584 N N . LYS A 1 75 ? -9.653 0.956 15.291 1.00 97.75 75 LYS A N 1
ATOM 585 C CA . LYS A 1 75 ? -10.695 0.532 16.238 1.00 97.75 75 LYS A CA 1
ATOM 586 C C . LYS A 1 75 ? -12.122 0.867 15.775 1.00 97.75 75 LYS A C 1
ATOM 588 O O . LYS A 1 75 ? -13.055 0.286 16.325 1.00 97.75 75 LYS A O 1
ATOM 593 N N . ASP A 1 76 ? -12.272 1.817 14.854 1.00 97.06 76 ASP A N 1
ATOM 594 C CA . ASP A 1 76 ? -13.554 2.398 14.451 1.00 97.06 76 ASP A CA 1
ATOM 595 C C . ASP A 1 76 ? -13.893 2.023 12.999 1.00 97.06 76 ASP A C 1
ATOM 597 O O . ASP A 1 76 ? -15.047 1.724 12.704 1.00 97.06 76 ASP A O 1
ATOM 601 N N . ASP A 1 77 ? -12.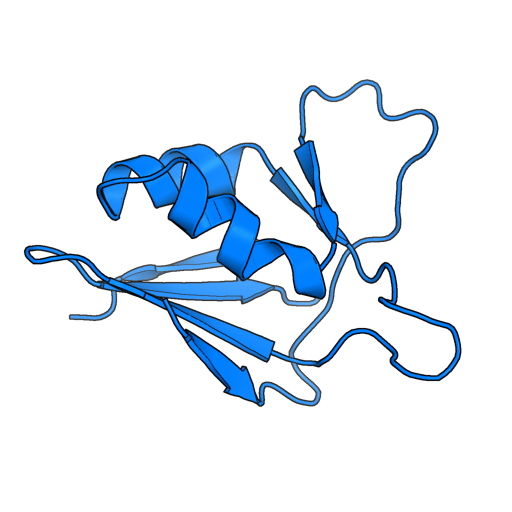888 1.971 12.116 1.00 97.75 77 ASP A N 1
ATOM 602 C CA . ASP A 1 77 ? -13.070 1.801 10.675 1.00 97.75 77 ASP A CA 1
ATOM 603 C C . ASP A 1 77 ? -12.172 0.705 10.075 1.00 97.75 77 ASP A C 1
ATOM 605 O O . ASP A 1 77 ? -11.099 0.358 10.585 1.00 97.75 77 ASP A O 1
ATOM 609 N N . CYS A 1 78 ? -12.582 0.192 8.913 1.00 98.44 78 CYS A N 1
ATOM 610 C CA . CYS A 1 78 ? -11.792 -0.712 8.087 1.00 98.44 78 CYS A CA 1
ATOM 611 C C . CYS A 1 78 ? -11.966 -0.372 6.604 1.00 98.44 78 CYS A C 1
ATOM 613 O O . CYS A 1 78 ? -13.071 -0.102 6.138 1.00 98.44 78 CYS A O 1
ATOM 615 N N . ILE A 1 79 ? -10.868 -0.413 5.848 1.00 98.81 79 ILE A N 1
ATOM 616 C CA . ILE A 1 79 ? -10.836 -0.128 4.413 1.00 98.81 79 ILE A CA 1
ATOM 617 C C . ILE A 1 79 ? -10.062 -1.193 3.643 1.00 98.81 79 ILE A C 1
ATOM 619 O O . ILE A 1 79 ? -9.105 -1.787 4.150 1.00 98.81 79 ILE A O 1
ATOM 623 N N . VAL A 1 80 ? -10.463 -1.392 2.391 1.00 98.81 80 VAL A N 1
ATOM 624 C CA . VAL A 1 80 ? -9.720 -2.157 1.386 1.00 98.81 80 VAL A CA 1
ATOM 625 C C . VAL A 1 80 ? -9.066 -1.178 0.419 1.00 98.81 80 VAL A C 1
ATOM 627 O O . VAL A 1 80 ? -9.706 -0.236 -0.044 1.00 98.81 80 VAL A O 1
ATOM 630 N N . VAL A 1 81 ? -7.790 -1.403 0.116 1.00 98.75 81 VAL A N 1
ATOM 631 C CA . VAL A 1 81 ? -7.014 -0.628 -0.853 1.00 98.75 81 VAL A CA 1
ATOM 632 C C . VAL A 1 81 ? -6.575 -1.546 -1.985 1.00 98.75 81 VAL A C 1
ATOM 634 O O . VAL A 1 81 ? -5.836 -2.508 -1.759 1.00 98.75 81 VAL A O 1
ATOM 637 N N . GLU A 1 82 ? -7.003 -1.228 -3.203 1.00 98.69 82 GLU A N 1
ATOM 638 C CA . GLU A 1 82 ? -6.735 -2.007 -4.412 1.00 98.69 82 GLU A CA 1
ATOM 639 C C . GLU A 1 82 ? -6.105 -1.122 -5.485 1.00 98.69 82 GLU A C 1
ATOM 641 O O . GLU A 1 82 ? -6.711 -0.166 -5.957 1.00 98.69 82 GLU A O 1
ATOM 646 N N . SER A 1 83 ? -4.873 -1.445 -5.881 1.00 98.44 83 SER A N 1
ATOM 647 C CA . SER A 1 83 ? -4.197 -0.786 -7.001 1.00 98.44 83 SER A CA 1
ATOM 648 C C . SER A 1 83 ? -4.426 -1.615 -8.257 1.00 98.44 83 SER A C 1
ATOM 650 O O . SER A 1 83 ? -3.910 -2.727 -8.364 1.00 98.44 83 SER A O 1
ATOM 652 N N . MET A 1 84 ? -5.229 -1.102 -9.182 1.00 98.19 84 MET A N 1
ATOM 653 C CA . MET A 1 84 ? -5.654 -1.769 -10.412 1.00 98.19 84 MET A CA 1
ATOM 654 C C . MET A 1 84 ? -5.221 -0.966 -11.642 1.00 98.19 84 MET A C 1
ATOM 656 O O . MET A 1 84 ? -4.619 0.101 -11.541 1.00 98.19 84 MET A O 1
ATOM 660 N N . LYS A 1 85 ? -5.477 -1.498 -12.844 1.00 97.06 85 LYS A N 1
ATOM 661 C CA . LYS A 1 85 ? -5.032 -0.869 -14.104 1.00 97.06 85 LYS A CA 1
A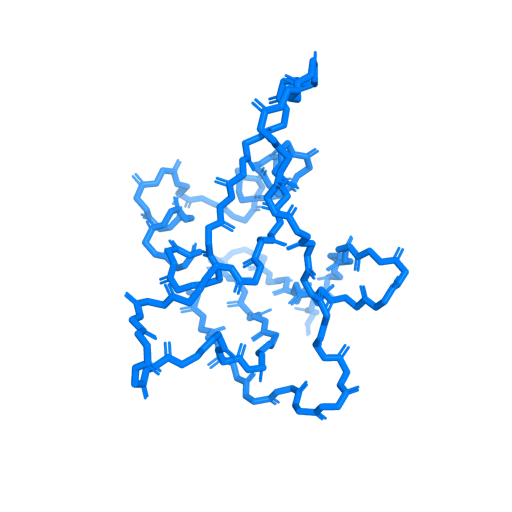TOM 662 C C . LYS A 1 85 ? -5.597 0.536 -14.324 1.00 97.06 85 LYS A C 1
ATOM 664 O O . LYS A 1 85 ? -5.011 1.302 -15.079 1.00 97.06 85 LYS A O 1
ATOM 669 N N . ASP A 1 86 ? -6.739 0.833 -13.721 1.00 96.81 86 ASP A N 1
ATOM 670 C CA . ASP A 1 86 ? -7.438 2.113 -13.789 1.00 96.81 86 ASP A CA 1
ATOM 671 C C . ASP A 1 86 ? -7.148 3.030 -12.587 1.00 96.81 86 ASP A C 1
ATOM 673 O O . ASP A 1 86 ? -7.673 4.139 -12.539 1.00 96.81 86 ASP A O 1
ATOM 677 N N . GLY A 1 87 ? -6.283 2.610 -11.658 1.00 95.62 87 GLY A N 1
ATOM 678 C CA . GLY A 1 87 ? -5.798 3.439 -10.557 1.00 95.62 87 GLY A CA 1
ATOM 679 C C . GLY A 1 87 ? -5.893 2.778 -9.183 1.00 95.62 87 GLY A C 1
ATOM 680 O O . GLY A 1 87 ? -6.163 1.583 -9.049 1.00 95.62 87 GLY A O 1
ATOM 681 N N . LEU A 1 88 ? -5.635 3.585 -8.152 1.00 97.62 88 LEU A N 1
ATOM 682 C CA . LEU A 1 88 ? -5.747 3.196 -6.750 1.00 97.62 88 LEU A CA 1
ATOM 683 C C . LEU A 1 88 ? -7.173 3.448 -6.250 1.00 97.62 88 LEU A C 1
ATOM 685 O O . LEU A 1 88 ? -7.645 4.584 -6.250 1.00 97.62 88 LEU A O 1
ATOM 689 N N . HIS A 1 89 ? -7.831 2.400 -5.769 1.00 98.31 89 HIS A N 1
ATOM 690 C CA . HIS A 1 89 ? -9.182 2.460 -5.223 1.00 98.31 89 HIS A CA 1
ATOM 691 C C . HIS A 1 89 ? -9.175 2.186 -3.725 1.00 98.31 89 HIS A C 1
ATOM 693 O O . HIS A 1 89 ? -8.426 1.336 -3.238 1.00 98.31 89 HIS A O 1
ATOM 699 N N . VAL A 1 90 ? -10.024 2.908 -2.993 1.00 98.44 90 VAL A N 1
ATOM 700 C CA . VAL A 1 90 ? -10.170 2.777 -1.540 1.00 98.44 90 VAL A CA 1
ATOM 701 C C . VAL A 1 90 ? -11.642 2.580 -1.197 1.00 98.44 90 VAL A C 1
ATOM 703 O O . VAL A 1 90 ? -12.449 3.491 -1.385 1.00 98.44 90 VAL A O 1
ATOM 706 N N . TYR A 1 91 ? -11.977 1.414 -0.654 1.00 98.38 91 TYR A N 1
ATOM 707 C CA . TYR A 1 91 ? -13.342 1.013 -0.313 1.00 98.38 91 TYR A CA 1
ATOM 708 C C . TYR A 1 91 ? -13.518 0.908 1.199 1.00 98.38 91 TYR A C 1
ATOM 710 O O . TYR A 1 91 ? -12.602 0.468 1.892 1.00 98.38 91 TYR A O 1
ATOM 718 N N . ASP A 1 92 ? -14.695 1.272 1.707 1.00 98.19 92 ASP A N 1
ATOM 719 C CA . ASP A 1 92 ? -15.096 0.887 3.064 1.00 98.19 92 ASP A CA 1
ATOM 720 C C . ASP A 1 92 ? -15.294 -0.631 3.149 1.00 98.19 92 ASP A C 1
ATOM 722 O O . ASP A 1 92 ? -15.757 -1.262 2.195 1.00 98.19 92 ASP A O 1
ATOM 726 N N . ASN A 1 93 ? -14.949 -1.212 4.295 1.00 93.94 93 ASN A N 1
ATOM 727 C CA . ASN A 1 93 ? -15.120 -2.629 4.591 1.00 93.94 93 ASN A CA 1
ATOM 728 C C . ASN A 1 93 ? -15.913 -2.784 5.905 1.00 93.94 93 ASN A C 1
ATOM 730 O O . ASN A 1 93 ? -15.289 -2.798 6.969 1.00 93.94 93 ASN A O 1
ATOM 734 N N . PRO A 1 94 ? -17.260 -2.790 5.835 1.00 80.00 94 PRO A N 1
ATOM 735 C CA . PRO A 1 94 ? -18.147 -2.823 7.000 1.00 80.00 94 PRO A CA 1
ATOM 736 C C . PRO A 1 94 ? -18.180 -4.173 7.730 1.00 80.00 94 PRO A C 1
ATOM 738 O O . PRO A 1 94 ? -17.957 -5.224 7.085 1.00 80.00 94 PRO A O 1
#